Protein AF-X1CWP2-F1 (afdb_monomer_lite)

pLDDT: mean 76.79, std 19.24, range [38.5, 97.06]

Structure (mmCIF, N/CA/C/O backbone):
data_AF-X1CWP2-F1
#
_entry.id   AF-X1CWP2-F1
#
loop_
_atom_site.group_PDB
_atom_site.id
_atom_site.type_symbol
_atom_site.label_atom_id
_atom_site.label_alt_id
_atom_site.label_comp_id
_atom_site.label_asym_id
_atom_site.label_entity_id
_atom_site.label_seq_id
_atom_site.pdbx_PDB_ins_code
_atom_site.Cartn_x
_atom_site.Cartn_y
_atom_site.Cartn_z
_atom_site.occupancy
_atom_site.B_iso_or_equiv
_atom_site.auth_seq_id
_atom_site.auth_comp_id
_atom_site.auth_asym_id
_atom_site.auth_atom_id
_atom_site.pdbx_PDB_model_num
ATOM 1 N N . MET A 1 1 ? 50.077 -3.703 -63.986 1.00 38.50 1 MET A N 1
ATOM 2 C CA . MET A 1 1 ? 50.772 -2.397 -63.981 1.00 38.50 1 MET A CA 1
ATOM 3 C C . MET A 1 1 ? 49.877 -1.436 -63.197 1.00 38.50 1 MET A C 1
ATOM 5 O O . MET A 1 1 ? 48.817 -1.102 -63.697 1.00 38.50 1 MET A O 1
ATOM 9 N N . THR A 1 2 ? 50.003 -1.368 -61.862 1.00 42.62 2 THR A N 1
ATOM 10 C CA . THR A 1 2 ? 50.776 -0.335 -61.117 1.00 42.62 2 THR A CA 1
ATOM 11 C C . THR A 1 2 ? 50.315 1.081 -61.531 1.00 42.62 2 THR A C 1
ATOM 13 O O . THR A 1 2 ? 50.507 1.462 -62.673 1.00 42.62 2 THR A O 1
ATOM 16 N N . ASN A 1 3 ? 49.646 1.919 -60.722 1.00 44.50 3 ASN A N 1
ATOM 17 C CA . ASN A 1 3 ? 49.909 2.301 -59.331 1.00 44.50 3 ASN A CA 1
ATOM 18 C C . ASN A 1 3 ? 48.685 3.021 -58.708 1.00 44.50 3 ASN A C 1
ATOM 20 O O . ASN A 1 3 ? 48.288 4.071 -59.210 1.00 44.50 3 ASN A O 1
ATOM 24 N N . PHE A 1 4 ? 48.147 2.539 -57.580 1.00 50.03 4 PHE A N 1
ATOM 25 C CA . PHE A 1 4 ? 47.315 3.362 -56.689 1.00 50.03 4 PHE A CA 1
ATOM 26 C C . PHE A 1 4 ? 48.249 4.042 -55.686 1.00 50.03 4 PHE A C 1
ATOM 28 O O . PHE A 1 4 ? 48.936 3.378 -54.910 1.00 50.03 4 PHE A O 1
ATOM 35 N N . ARG A 1 5 ? 48.361 5.370 -55.781 1.00 52.72 5 ARG A N 1
ATOM 36 C CA . ARG A 1 5 ? 49.281 6.162 -54.963 1.00 52.72 5 ARG A CA 1
ATOM 37 C C . ARG A 1 5 ? 48.775 6.205 -53.525 1.00 52.72 5 ARG A C 1
ATOM 39 O O . ARG A 1 5 ? 47.661 6.639 -53.256 1.00 52.72 5 ARG A O 1
ATOM 46 N N . SER A 1 6 ? 49.651 5.752 -52.640 1.00 51.50 6 SER A N 1
ATOM 47 C CA . SER A 1 6 ? 49.612 5.937 -51.197 1.00 51.50 6 SER A CA 1
ATOM 48 C C . SER A 1 6 ? 49.469 7.420 -50.839 1.00 51.50 6 SER A C 1
ATOM 50 O O . SER A 1 6 ? 50.243 8.247 -51.322 1.00 51.50 6 SER A O 1
ATOM 52 N N . ALA A 1 7 ? 48.509 7.742 -49.976 1.00 55.62 7 ALA A N 1
ATOM 53 C CA . ALA A 1 7 ? 48.531 8.941 -49.148 1.00 55.62 7 ALA A CA 1
ATOM 54 C C . ALA A 1 7 ? 47.854 8.608 -47.815 1.00 55.62 7 ALA A C 1
ATOM 56 O O . ALA A 1 7 ? 46.661 8.798 -47.601 1.00 55.62 7 ALA A O 1
ATOM 57 N N . ILE A 1 8 ? 48.676 8.025 -46.949 1.00 61.34 8 ILE A N 1
ATOM 58 C CA . ILE A 1 8 ? 48.513 7.941 -45.503 1.00 61.34 8 ILE A CA 1
ATOM 59 C C . ILE A 1 8 ? 48.215 9.349 -44.970 1.00 61.34 8 ILE A C 1
ATOM 61 O O . ILE A 1 8 ? 49.040 10.245 -45.121 1.00 61.34 8 ILE A O 1
ATOM 65 N N . PHE A 1 9 ? 47.058 9.542 -44.340 1.00 51.50 9 PHE A N 1
ATOM 66 C CA . PHE A 1 9 ? 46.778 10.723 -43.521 1.00 51.50 9 PHE A CA 1
ATOM 67 C C . PHE A 1 9 ? 46.011 10.278 -42.269 1.00 51.50 9 PHE A C 1
ATOM 69 O O . PHE A 1 9 ? 44.788 10.140 -42.310 1.00 51.50 9 PHE A O 1
ATOM 76 N N . PRO A 1 10 ? 46.701 9.995 -41.149 1.00 51.59 10 PRO A N 1
ATOM 77 C CA . PRO A 1 10 ? 46.038 9.778 -39.880 1.00 51.59 10 PRO A CA 1
ATOM 78 C C . PRO A 1 10 ? 45.743 11.156 -39.287 1.00 51.59 10 PRO A C 1
ATOM 80 O O . PRO A 1 10 ? 46.609 11.774 -38.674 1.00 51.59 10 PRO A O 1
ATOM 83 N N . LEU A 1 11 ? 44.525 11.663 -39.469 1.00 50.28 11 LEU A N 1
ATOM 84 C CA . LEU A 1 11 ? 44.059 12.827 -38.715 1.00 50.28 11 LEU A CA 1
ATOM 85 C C . LEU A 1 11 ? 43.514 12.352 -37.359 1.00 50.28 11 LEU A C 1
ATOM 87 O O . LEU A 1 11 ? 42.325 12.451 -37.074 1.00 50.28 11 LEU A O 1
ATOM 91 N N . LEU A 1 12 ? 44.400 11.794 -36.528 1.00 55.59 12 LEU A N 1
ATOM 92 C CA . LEU A 1 12 ? 44.170 11.689 -35.088 1.00 55.59 12 LEU A CA 1
ATOM 93 C C . LEU A 1 12 ? 44.464 13.068 -34.486 1.00 55.59 12 LEU A C 1
ATOM 95 O O . LEU A 1 12 ? 45.576 13.354 -34.047 1.00 55.59 12 LEU A O 1
ATOM 99 N N . ALA A 1 13 ? 43.466 13.948 -34.516 1.00 56.19 13 ALA A N 1
ATOM 100 C CA . ALA A 1 13 ? 43.490 15.196 -33.772 1.00 56.19 13 ALA A CA 1
ATOM 101 C C . ALA A 1 13 ? 42.807 14.961 -32.421 1.00 56.19 13 ALA A C 1
ATOM 103 O O . ALA A 1 13 ? 41.606 14.711 -32.339 1.00 56.19 13 ALA A O 1
ATOM 104 N N . ALA A 1 14 ? 43.634 14.989 -31.381 1.00 56.38 14 ALA A N 1
ATOM 105 C CA . ALA A 1 14 ? 43.293 14.888 -29.976 1.00 56.38 14 ALA A CA 1
ATOM 106 C C . ALA A 1 14 ? 42.074 15.745 -29.598 1.00 56.38 14 ALA A C 1
ATOM 108 O O . ALA A 1 14 ? 42.154 16.972 -29.549 1.00 56.38 14 ALA A O 1
ATOM 109 N N . ILE A 1 15 ? 40.964 15.090 -29.255 1.00 60.81 15 ILE A N 1
ATOM 110 C CA . ILE A 1 15 ? 39.925 15.719 -28.443 1.00 60.81 15 ILE A CA 1
ATOM 111 C C . ILE A 1 15 ? 40.416 15.600 -27.005 1.00 60.81 15 ILE A C 1
ATOM 113 O O . ILE A 1 15 ? 40.355 14.538 -26.386 1.00 60.81 15 ILE A O 1
ATOM 117 N N . ALA A 1 16 ? 41.011 16.694 -26.536 1.00 54.56 16 ALA A N 1
ATOM 118 C CA . ALA A 1 16 ? 41.457 16.862 -25.170 1.00 54.56 16 ALA A CA 1
ATOM 119 C C . ALA A 1 16 ? 40.275 16.637 -24.221 1.00 54.56 16 ALA A C 1
ATOM 121 O O . ALA A 1 16 ? 39.282 17.364 -24.226 1.00 54.56 16 ALA A O 1
ATOM 122 N N . LEU A 1 17 ? 40.419 15.584 -23.426 1.00 50.66 17 LEU A N 1
ATOM 123 C CA . LEU A 1 17 ? 39.550 15.175 -22.343 1.00 50.66 17 LEU A CA 1
ATOM 124 C C . LEU A 1 17 ? 39.650 16.205 -21.205 1.00 50.66 17 LEU A C 1
ATOM 126 O O . LEU A 1 17 ? 40.380 16.010 -20.240 1.00 50.66 17 LEU A O 1
ATOM 130 N N . ALA A 1 18 ? 38.940 17.324 -21.326 1.00 54.66 18 ALA A N 1
ATOM 131 C CA . ALA A 1 18 ? 38.667 18.218 -20.205 1.00 54.66 18 ALA A CA 1
ATOM 132 C C . ALA A 1 18 ? 37.376 17.756 -19.513 1.00 54.66 18 ALA A C 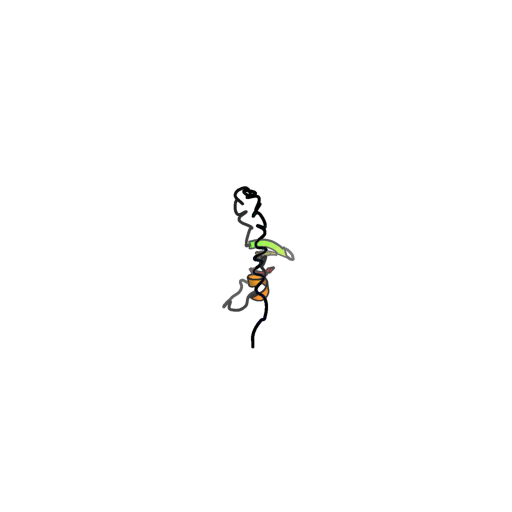1
ATOM 134 O O . ALA A 1 18 ? 36.345 18.423 -19.563 1.00 54.66 18 ALA A O 1
ATOM 135 N N . CYS A 1 19 ? 37.420 16.573 -18.896 1.00 51.12 19 CYS A N 1
ATOM 136 C CA . CYS A 1 19 ? 36.417 16.191 -17.912 1.00 51.12 19 CYS A CA 1
ATOM 137 C C . CYS A 1 19 ? 36.753 16.943 -16.627 1.00 51.12 19 CYS A C 1
ATOM 139 O O . CYS A 1 19 ? 37.647 16.569 -15.877 1.00 51.12 19 CYS A O 1
ATOM 141 N N . THR A 1 20 ? 36.056 18.055 -16.429 1.00 50.31 20 THR A N 1
ATO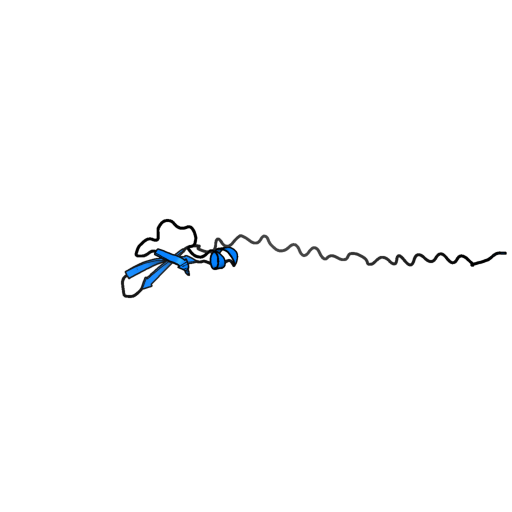M 142 C CA . THR A 1 20 ? 35.986 18.771 -15.163 1.00 50.31 20 THR A CA 1
ATOM 143 C C . THR A 1 20 ? 35.507 17.802 -14.089 1.00 50.31 20 THR A C 1
ATOM 145 O O . THR A 1 20 ? 34.323 17.460 -14.036 1.00 50.31 20 THR A O 1
ATOM 148 N N . GLU A 1 21 ? 36.425 17.341 -13.251 1.00 56.50 21 GLU A N 1
ATOM 149 C CA . GLU A 1 21 ? 36.116 16.594 -12.039 1.00 56.50 21 GLU A CA 1
ATOM 150 C C . GLU A 1 21 ? 35.529 17.589 -11.030 1.00 56.50 21 GLU A C 1
ATOM 152 O O . GLU A 1 21 ? 36.208 18.169 -10.188 1.00 56.50 21 GLU A O 1
ATOM 157 N N . SER A 1 22 ? 34.244 17.898 -11.214 1.00 52.72 22 SER A N 1
ATOM 158 C CA . SER A 1 22 ? 33.447 18.603 -10.223 1.00 52.72 22 SER A CA 1
ATOM 159 C C . SER A 1 22 ? 33.137 17.589 -9.131 1.00 52.72 22 SER A C 1
ATOM 161 O O . SER A 1 22 ? 32.185 16.812 -9.226 1.00 52.72 22 SER A O 1
ATOM 163 N N . GLU A 1 23 ? 34.020 17.554 -8.137 1.00 59.94 23 GLU A N 1
ATOM 164 C CA . GLU A 1 23 ? 33.863 16.794 -6.906 1.00 59.94 23 GLU A CA 1
ATOM 165 C C . GLU A 1 23 ? 32.548 17.233 -6.253 1.0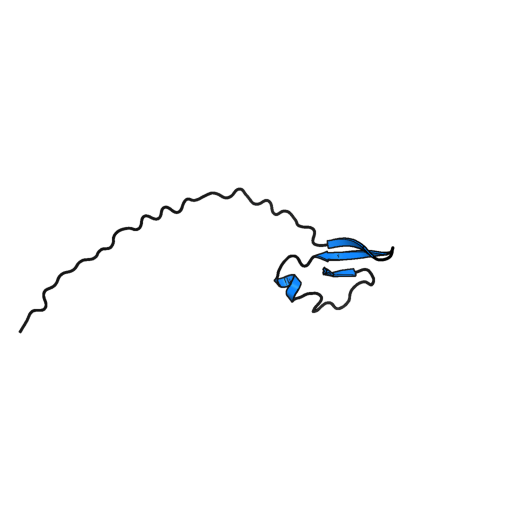0 59.94 23 GLU A C 1
ATOM 167 O O . GLU A 1 23 ? 32.419 18.307 -5.661 1.00 59.94 23 GLU A O 1
ATOM 172 N N . SER A 1 24 ? 31.510 16.436 -6.494 1.00 62.56 24 SER A N 1
ATOM 173 C CA . SER A 1 24 ? 30.201 16.655 -5.903 1.00 62.56 24 SER A CA 1
ATOM 174 C C . SER A 1 24 ? 30.351 16.459 -4.395 1.00 62.56 24 SER A C 1
ATOM 176 O O . SER A 1 24 ? 30.921 15.442 -3.991 1.00 62.56 24 SER A O 1
ATOM 178 N N . PRO A 1 25 ? 29.859 17.386 -3.553 1.00 69.94 25 PRO A N 1
ATOM 179 C CA . PRO A 1 25 ? 29.961 17.239 -2.109 1.00 69.94 25 PRO A CA 1
ATOM 180 C C . PRO A 1 25 ? 29.370 15.889 -1.683 1.00 69.94 25 PRO A C 1
ATOM 182 O O . PRO A 1 25 ? 28.411 15.427 -2.318 1.00 69.94 25 PRO A O 1
ATOM 185 N N . PRO A 1 26 ? 29.920 15.244 -0.635 1.00 61.25 26 PRO A N 1
ATOM 186 C CA . PRO A 1 26 ? 29.432 13.956 -0.172 1.00 61.25 26 PRO A CA 1
ATOM 187 C C . PRO A 1 26 ? 27.939 14.091 0.111 1.00 61.25 26 PRO A C 1
ATOM 189 O O . PRO A 1 26 ? 27.522 14.803 1.026 1.00 61.25 26 PRO A O 1
ATOM 192 N N . LYS A 1 27 ? 27.124 13.441 -0.725 1.00 66.81 27 LYS A N 1
ATOM 193 C CA . LYS A 1 27 ? 25.695 13.288 -0.479 1.00 66.81 27 LYS A CA 1
ATOM 194 C C . LYS A 1 27 ? 25.584 12.454 0.783 1.00 66.81 27 LYS A C 1
ATOM 196 O O . LYS A 1 27 ? 25.656 11.231 0.719 1.00 66.81 27 LYS A O 1
ATOM 201 N N . ILE A 1 28 ? 25.441 13.123 1.924 1.00 65.00 28 ILE A N 1
ATOM 202 C CA . ILE A 1 28 ? 24.891 12.509 3.126 1.00 65.00 28 ILE A CA 1
ATOM 203 C C . ILE A 1 28 ? 23.589 11.862 2.649 1.00 65.00 28 ILE A C 1
ATOM 205 O O . ILE A 1 28 ? 22.736 12.587 2.121 1.00 65.00 28 ILE A O 1
ATOM 209 N N . PRO A 1 29 ? 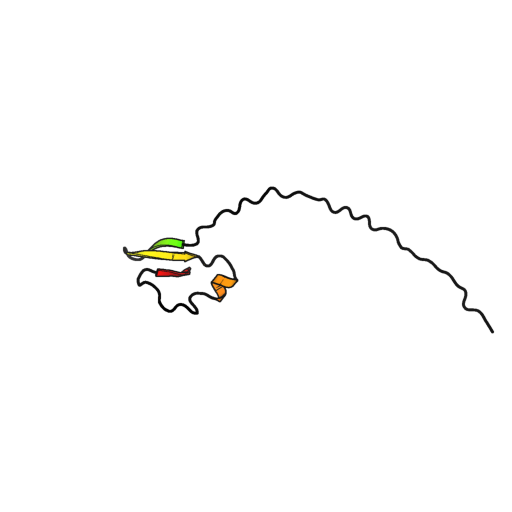23.441 10.528 2.717 1.00 61.72 29 PRO A N 1
ATOM 210 C CA . PRO A 1 29 ? 22.166 9.914 2.421 1.00 61.72 29 PRO A CA 1
ATOM 211 C C . PRO A 1 29 ? 21.197 10.498 3.443 1.00 61.72 29 PRO A C 1
ATOM 213 O O . PRO A 1 29 ? 21.297 10.202 4.630 1.00 61.72 29 PRO A O 1
ATOM 216 N N . LEU A 1 30 ? 20.316 11.403 3.008 1.00 64.31 30 LEU A N 1
ATOM 217 C CA . LEU A 1 30 ? 19.131 11.705 3.790 1.00 64.31 30 LEU A CA 1
ATOM 218 C C . LEU A 1 30 ? 18.425 10.359 3.914 1.00 64.31 30 LEU A C 1
ATOM 220 O O . LEU A 1 30 ? 17.943 9.829 2.912 1.00 64.31 30 LEU A O 1
ATOM 224 N N . GLU A 1 31 ? 18.445 9.765 5.103 1.00 65.94 31 GLU A N 1
ATOM 225 C CA . GLU A 1 31 ? 17.625 8.600 5.399 1.00 65.94 31 GLU A CA 1
ATOM 226 C C . GLU A 1 31 ? 16.173 9.058 5.292 1.00 65.94 31 GLU A C 1
ATOM 228 O O . GLU A 1 31 ? 15.607 9.647 6.211 1.00 65.94 31 GLU A O 1
ATOM 233 N N . VAL A 1 32 ? 15.597 8.899 4.100 1.00 67.88 32 VAL A N 1
ATOM 234 C CA . VAL A 1 32 ? 14.208 9.270 3.861 1.00 67.88 32 VAL A CA 1
ATOM 235 C C . VAL A 1 32 ? 13.342 8.294 4.661 1.00 67.88 32 VAL A C 1
ATOM 237 O O . VAL A 1 32 ? 13.549 7.081 4.533 1.00 67.88 32 VAL A O 1
ATOM 240 N N . PRO A 1 33 ? 12.398 8.785 5.487 1.00 67.25 33 PRO A N 1
ATOM 241 C CA . PRO A 1 33 ? 11.520 7.917 6.254 1.00 67.25 33 PRO A CA 1
ATOM 242 C C . PRO A 1 33 ? 10.798 6.953 5.313 1.00 67.25 33 PRO A C 1
ATOM 244 O O . PRO A 1 33 ? 10.177 7.374 4.339 1.00 67.25 33 PRO A O 1
ATOM 247 N N . LYS A 1 34 ? 10.908 5.652 5.593 1.00 85.06 34 LYS A N 1
ATOM 248 C CA . LYS A 1 34 ? 10.260 4.589 4.808 1.00 85.06 34 LYS A CA 1
ATOM 249 C C . LYS A 1 34 ? 8.836 4.298 5.270 1.00 85.06 34 LYS A C 1
ATOM 251 O O . LYS A 1 34 ? 8.140 3.548 4.600 1.00 85.06 34 LYS A O 1
ATOM 256 N N . ALA A 1 35 ? 8.425 4.878 6.394 1.00 90.00 35 ALA A N 1
ATOM 257 C CA . ALA A 1 35 ? 7.093 4.749 6.957 1.00 90.00 35 ALA A CA 1
ATOM 258 C C . ALA A 1 35 ? 6.634 6.086 7.551 1.00 90.00 35 ALA A C 1
ATOM 260 O O . ALA A 1 35 ? 7.451 6.880 8.030 1.00 90.00 35 ALA A O 1
ATOM 261 N N . LEU A 1 36 ? 5.329 6.326 7.497 1.00 94.06 36 LEU A N 1
ATOM 262 C CA . LEU A 1 36 ? 4.663 7.523 7.986 1.00 94.06 36 LEU A CA 1
ATOM 263 C C . LEU A 1 36 ? 3.413 7.131 8.775 1.00 94.06 36 LEU A C 1
ATOM 265 O O . LEU A 1 36 ? 2.610 6.325 8.312 1.00 94.06 36 LEU A O 1
ATOM 269 N N . TRP A 1 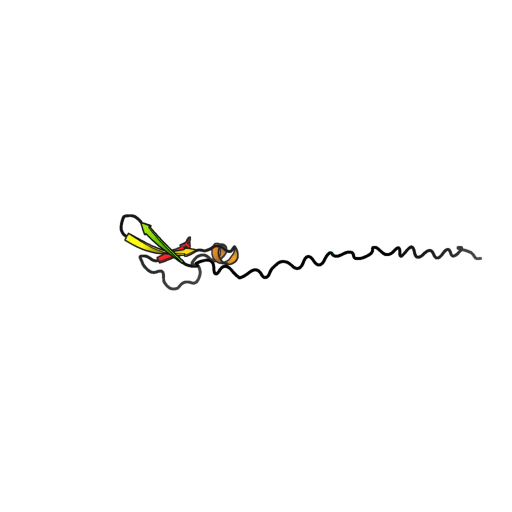37 ? 3.227 7.763 9.933 1.00 95.00 37 TRP A N 1
ATOM 270 C CA . TRP A 1 37 ? 1.979 7.681 10.685 1.00 95.00 37 TRP A CA 1
ATOM 271 C C . TRP A 1 37 ? 0.996 8.737 10.183 1.00 95.00 37 TRP A C 1
ATOM 273 O O . TRP A 1 37 ? 1.327 9.925 10.146 1.00 95.00 37 TRP A O 1
ATOM 283 N N . VAL A 1 38 ? -0.206 8.312 9.804 1.00 95.06 38 VAL A N 1
ATOM 284 C CA . VAL A 1 38 ? -1.301 9.195 9.380 1.00 95.06 38 VAL A CA 1
ATOM 285 C C . VAL A 1 38 ? -2.590 8.831 10.102 1.00 95.06 38 VAL A C 1
ATOM 287 O O . VAL A 1 38 ? -2.766 7.701 10.541 1.00 95.06 38 VAL A O 1
ATOM 290 N N . GLU A 1 39 ? -3.510 9.782 10.207 1.00 97.06 39 GLU A N 1
ATOM 291 C CA . GLU A 1 39 ? -4.831 9.554 10.790 1.00 97.06 39 GLU A CA 1
ATOM 292 C C . GLU A 1 39 ? -5.882 9.491 9.675 1.00 97.06 39 GLU A C 1
ATOM 294 O O . GLU A 1 39 ? -5.989 10.411 8.859 1.00 97.06 39 GLU A O 1
ATOM 299 N N . ILE A 1 40 ? -6.656 8.404 9.624 1.00 93.31 40 ILE A N 1
ATOM 300 C CA . ILE A 1 40 ? -7.730 8.197 8.647 1.00 93.31 40 ILE A CA 1
ATOM 301 C C . ILE A 1 40 ? -9.012 7.918 9.423 1.00 93.31 40 ILE A C 1
ATOM 303 O O . ILE A 1 40 ? -9.124 6.910 10.112 1.00 93.31 40 ILE A O 1
ATOM 307 N N . ALA A 1 41 ? -9.987 8.824 9.314 1.00 94.81 41 ALA A N 1
ATOM 308 C CA . ALA A 1 41 ? -11.271 8.725 10.014 1.00 94.81 41 ALA A CA 1
ATOM 309 C C . ALA A 1 41 ? -11.157 8.566 11.550 1.00 94.81 41 ALA A C 1
ATOM 311 O O . ALA A 1 41 ? -12.011 7.933 12.164 1.00 94.81 41 ALA A O 1
ATOM 312 N N . GLY A 1 42 ? -10.133 9.164 12.167 1.00 96.12 42 GLY A N 1
ATOM 313 C CA . GLY A 1 42 ? -9.905 9.092 13.615 1.00 96.12 42 GLY A CA 1
ATOM 314 C C . GLY A 1 42 ? -9.015 7.933 14.068 1.00 96.12 42 GLY A C 1
ATOM 315 O O . GLY A 1 42 ? -8.701 7.844 15.250 1.00 96.12 42 GLY A O 1
ATOM 316 N N . GLU A 1 43 ? -8.595 7.060 13.150 1.00 96.62 43 GLU A N 1
ATOM 317 C CA . GLU A 1 43 ? -7.769 5.890 13.454 1.00 96.62 43 GLU A CA 1
ATOM 318 C C . GLU A 1 43 ? -6.330 6.087 12.942 1.00 96.62 43 GLU A C 1
ATOM 320 O O . GLU A 1 43 ? -6.143 6.592 11.828 1.00 96.62 43 GLU A O 1
ATOM 325 N N . PRO A 1 44 ? -5.297 5.706 13.719 1.00 96.75 44 PRO A N 1
ATOM 326 C CA . PRO A 1 44 ? -3.906 5.821 13.300 1.00 96.75 44 PRO A CA 1
ATOM 327 C C . PRO A 1 44 ? -3.511 4.667 12.373 1.00 96.75 44 PRO A C 1
ATOM 329 O O . PRO A 1 44 ? -3.713 3.498 12.707 1.00 96.75 44 PRO A O 1
ATOM 332 N N . PHE A 1 45 ? -2.882 5.004 11.249 1.00 96.94 45 PHE A N 1
ATOM 333 C CA . PHE A 1 45 ? -2.322 4.070 10.278 1.00 96.94 45 PHE A CA 1
ATOM 334 C C . PHE A 1 45 ? -0.819 4.276 10.131 1.00 96.94 45 PHE A C 1
ATOM 336 O O . PHE A 1 45 ? -0.353 5.410 10.004 1.00 96.94 45 PHE A O 1
ATOM 343 N N . GLU A 1 46 ? -0.076 3.176 10.080 1.00 95.69 46 GLU A N 1
ATOM 344 C CA . GLU A 1 46 ? 1.336 3.165 9.707 1.00 95.69 46 GLU A CA 1
ATOM 345 C C . GLU A 1 46 ? 1.457 2.774 8.233 1.00 95.69 46 GLU A C 1
ATOM 347 O O . GLU A 1 46 ? 1.137 1.654 7.830 1.00 95.69 46 GLU A O 1
ATOM 352 N N . LEU A 1 47 ? 1.892 3.720 7.403 1.00 94.88 47 LEU A N 1
ATOM 353 C CA . LEU A 1 47 ? 1.953 3.553 5.956 1.00 94.88 47 LEU A CA 1
ATOM 354 C C . LEU A 1 47 ? 3.398 3.566 5.482 1.00 94.88 47 LEU A C 1
ATOM 356 O O . LEU A 1 47 ? 4.123 4.534 5.700 1.00 94.88 47 LEU A O 1
ATOM 360 N N . GLU A 1 48 ? 3.808 2.509 4.791 1.00 94.50 48 GLU A N 1
ATOM 361 C CA . GLU A 1 48 ? 5.099 2.468 4.113 1.00 94.50 48 GLU A CA 1
ATOM 362 C C . GLU A 1 48 ? 5.089 3.356 2.865 1.00 94.50 48 GLU A C 1
ATOM 364 O O . GLU A 1 48 ? 4.110 3.383 2.124 1.00 94.50 48 GLU A O 1
ATOM 369 N N . LEU A 1 49 ? 6.184 4.071 2.609 1.00 94.06 49 LEU A N 1
ATOM 370 C CA . LEU A 1 49 ? 6.305 4.978 1.470 1.00 94.06 49 LEU A CA 1
ATOM 371 C C . LEU A 1 49 ? 7.087 4.319 0.327 1.00 94.06 49 LEU A C 1
ATOM 373 O O . LEU A 1 49 ? 8.303 4.116 0.412 1.00 94.06 49 LEU A O 1
ATOM 377 N N . ALA A 1 50 ? 6.411 4.049 -0.785 1.00 93.19 50 ALA A N 1
ATOM 378 C CA . ALA A 1 50 ? 6.989 3.531 -2.017 1.00 93.19 50 ALA A CA 1
ATOM 379 C C . ALA A 1 50 ? 7.601 4.668 -2.857 1.00 93.19 50 ALA A C 1
ATOM 381 O O . ALA A 1 50 ? 7.107 5.066 -3.915 1.00 93.19 50 ALA A O 1
ATOM 382 N N . LEU A 1 51 ? 8.707 5.236 -2.378 1.00 92.44 51 LEU A N 1
ATOM 383 C CA . LEU A 1 51 ? 9.321 6.406 -3.017 1.00 92.44 51 LEU A CA 1
ATOM 384 C C . LEU A 1 51 ? 10.102 6.061 -4.294 1.00 92.44 51 LEU A C 1
ATOM 386 O O . LEU A 1 51 ? 10.183 6.878 -5.219 1.00 92.44 51 LEU A O 1
ATOM 390 N N . ASP A 1 52 ? 10.637 4.846 -4.393 1.00 91.81 52 ASP A N 1
ATOM 391 C CA . ASP A 1 52 ? 11.361 4.368 -5.568 1.00 91.81 52 ASP A CA 1
ATOM 392 C C . ASP A 1 52 ? 10.472 3.555 -6.530 1.00 91.81 52 ASP A C 1
ATOM 394 O O . ASP A 1 52 ? 9.416 3.031 -6.178 1.00 91.81 52 ASP A O 1
ATOM 398 N N . ALA A 1 53 ? 10.898 3.474 -7.794 1.00 92.44 53 ALA A N 1
ATOM 399 C CA . ALA A 1 53 ? 10.116 2.835 -8.850 1.00 92.44 53 ALA A CA 1
ATOM 400 C C . ALA A 1 53 ? 9.959 1.319 -8.658 1.00 92.44 53 ALA A C 1
ATOM 402 O O . ALA A 1 53 ? 8.928 0.773 -9.051 1.00 92.44 53 ALA A O 1
ATOM 403 N N . ALA A 1 54 ? 10.954 0.650 -8.066 1.00 92.44 54 ALA A N 1
ATOM 404 C CA . ALA A 1 54 ? 10.891 -0.785 -7.830 1.00 92.44 54 ALA A CA 1
ATOM 405 C C . ALA A 1 54 ? 9.854 -1.095 -6.746 1.00 92.44 54 ALA A C 1
ATOM 407 O O . ALA A 1 54 ? 8.974 -1.922 -6.976 1.00 92.44 54 ALA A O 1
ATOM 408 N N . THR A 1 55 ? 9.882 -0.362 -5.630 1.00 91.12 55 THR A N 1
ATOM 409 C CA . THR A 1 55 ? 8.905 -0.507 -4.543 1.00 91.12 55 THR A CA 1
ATOM 410 C C . THR A 1 55 ? 7.493 -0.160 -5.007 1.00 91.12 55 THR A C 1
ATOM 412 O O . THR A 1 55 ? 6.573 -0.918 -4.717 1.00 91.12 55 THR A O 1
ATOM 415 N N . ARG A 1 56 ? 7.295 0.898 -5.813 1.00 93.31 56 ARG A N 1
ATOM 416 C CA . ARG A 1 56 ? 5.967 1.202 -6.393 1.00 93.31 56 ARG A CA 1
ATOM 417 C C . ARG A 1 56 ? 5.435 0.088 -7.280 1.00 93.31 56 ARG A C 1
ATOM 419 O O . ARG A 1 56 ? 4.249 -0.213 -7.243 1.00 93.31 56 ARG A O 1
ATOM 426 N N . TYR A 1 57 ? 6.303 -0.482 -8.112 1.00 94.88 57 TYR A N 1
ATOM 427 C CA . TYR A 1 57 ? 5.916 -1.555 -9.019 1.00 94.88 57 TYR A CA 1
ATOM 428 C C . TYR A 1 57 ? 5.605 -2.849 -8.261 1.00 94.88 57 TYR A C 1
ATOM 430 O O . TYR A 1 57 ? 4.646 -3.544 -8.584 1.00 94.88 57 TYR A O 1
ATOM 438 N N . GLN A 1 58 ? 6.402 -3.168 -7.241 1.00 94.88 58 GLN A N 1
ATOM 439 C CA . GLN A 1 58 ? 6.183 -4.337 -6.399 1.00 94.88 58 GLN A CA 1
ATOM 440 C C . GLN A 1 58 ? 4.921 -4.183 -5.537 1.00 94.88 58 GLN A C 1
ATOM 442 O O . GLN A 1 58 ? 4.159 -5.142 -5.375 1.00 94.88 58 GLN A O 1
ATOM 447 N N . GLY A 1 59 ? 4.680 -2.984 -5.006 1.00 93.75 59 GLY A N 1
ATOM 448 C CA . GLY A 1 59 ? 3.589 -2.704 -4.086 1.00 93.75 59 GLY A CA 1
ATOM 449 C C . GLY A 1 59 ? 3.632 -3.638 -2.874 1.00 93.75 59 GLY A C 1
ATOM 450 O O . GLY A 1 59 ? 4.685 -3.911 -2.299 1.00 93.75 59 GLY A O 1
ATOM 451 N N . LEU A 1 60 ? 2.474 -4.204 -2.533 1.00 93.31 60 LEU A N 1
ATOM 452 C CA . LEU A 1 60 ? 2.333 -5.197 -1.461 1.00 93.31 60 LEU A CA 1
ATOM 453 C C . LEU A 1 60 ? 2.444 -6.649 -1.964 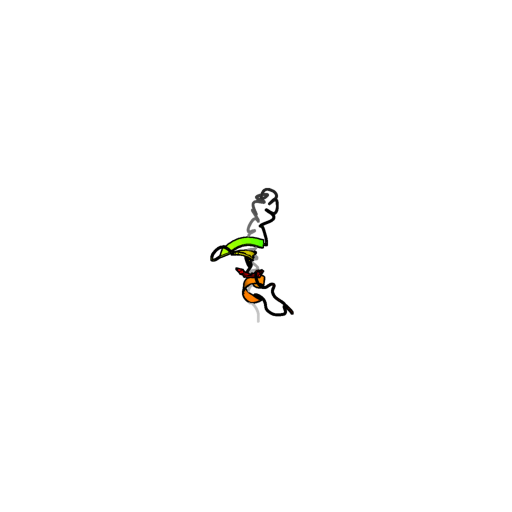1.00 93.31 60 LEU A C 1
ATOM 455 O O . LEU A 1 60 ? 2.162 -7.592 -1.222 1.00 93.31 60 LEU A O 1
ATOM 459 N N . SER A 1 61 ? 2.856 -6.854 -3.219 1.00 95.19 61 SER A N 1
ATOM 460 C CA . SER A 1 61 ? 2.968 -8.189 -3.811 1.00 95.19 61 SER A CA 1
ATOM 461 C C . SER A 1 61 ? 3.977 -9.051 -3.050 1.00 95.19 61 SER A C 1
ATOM 463 O O . SER A 1 61 ? 5.102 -8.630 -2.778 1.00 95.19 61 SER A O 1
ATOM 465 N N . GLY A 1 62 ? 3.578 -10.284 -2.728 1.00 93.00 62 GLY A N 1
ATOM 466 C CA . GLY A 1 62 ? 4.407 -11.243 -1.992 1.00 93.00 62 GLY A CA 1
ATOM 467 C C . GLY A 1 62 ? 4.331 -11.122 -0.467 1.00 93.00 62 GLY A C 1
ATOM 468 O O . GLY A 1 62 ? 4.934 -11.942 0.225 1.00 93.00 62 GLY A O 1
ATOM 469 N N . ARG A 1 63 ? 3.575 -10.159 0.077 1.00 90.69 63 ARG A N 1
ATOM 470 C CA . ARG A 1 63 ? 3.277 -10.139 1.514 1.00 90.69 63 ARG A CA 1
ATOM 471 C C . ARG A 1 63 ? 2.291 -11.242 1.876 1.00 90.69 63 ARG A C 1
ATOM 473 O O . ARG A 1 63 ? 1.317 -11.477 1.169 1.00 90.69 63 ARG A O 1
ATOM 480 N N . LEU A 1 64 ? 2.549 -11.893 3.008 1.00 95.50 64 LEU A N 1
ATOM 481 C CA . LEU A 1 64 ? 1.654 -12.903 3.579 1.00 95.50 64 LEU A CA 1
ATOM 482 C C . LEU A 1 64 ? 0.527 -12.274 4.408 1.00 95.50 64 LEU A C 1
ATOM 484 O O . LEU A 1 64 ? -0.532 -12.876 4.553 1.00 95.50 64 LEU A O 1
ATOM 488 N N . ALA A 1 65 ? 0.763 -11.075 4.945 1.00 92.50 65 ALA A N 1
ATOM 489 C CA . ALA A 1 65 ? -0.186 -10.323 5.751 1.00 92.50 65 ALA A CA 1
ATOM 490 C C . ALA A 1 65 ? 0.071 -8.816 5.630 1.00 92.50 65 ALA A C 1
ATOM 492 O O . ALA A 1 65 ? 1.181 -8.380 5.305 1.00 92.50 65 ALA A O 1
ATOM 493 N N . ILE A 1 66 ? -0.975 -8.042 5.906 1.00 89.19 66 ILE A N 1
ATOM 494 C CA . ILE A 1 66 ? -0.950 -6.592 6.087 1.00 89.19 66 ILE A CA 1
ATOM 495 C C . ILE A 1 66 ? -1.736 -6.329 7.371 1.00 89.19 66 ILE A C 1
ATOM 497 O O . ILE A 1 66 ? -2.817 -6.895 7.548 1.00 89.19 66 ILE A O 1
ATOM 501 N N . GLU A 1 67 ? -1.176 -5.524 8.272 1.00 91.38 67 GLU A N 1
ATOM 502 C CA . GLU A 1 67 ? -1.866 -5.130 9.501 1.00 91.38 67 GLU A CA 1
ATOM 503 C C . GLU A 1 67 ? -3.161 -4.366 9.170 1.00 91.38 67 GLU A C 1
ATOM 505 O O . GLU A 1 67 ? -3.193 -3.649 8.170 1.00 91.38 67 GLU A O 1
ATOM 510 N N . PRO A 1 68 ? -4.224 -4.449 9.991 1.00 93.25 68 PRO A N 1
ATOM 511 C CA . PRO A 1 68 ? -5.479 -3.732 9.731 1.00 93.25 68 PRO A CA 1
ATOM 512 C C . PRO A 1 68 ? -5.294 -2.220 9.561 1.00 93.25 68 PRO A C 1
ATOM 514 O O . PRO A 1 68 ? -5.982 -1.594 8.757 1.00 93.25 68 PRO A O 1
ATOM 517 N N . ASN A 1 69 ? -4.317 -1.669 10.286 1.00 95.38 69 ASN A N 1
ATOM 518 C CA . ASN A 1 69 ? -3.939 -0.261 10.250 1.00 95.38 69 ASN A CA 1
ATOM 519 C C . ASN A 1 69 ? -2.618 -0.036 9.489 1.00 95.38 69 ASN A C 1
ATOM 521 O O . ASN A 1 69 ? -1.947 0.978 9.668 1.00 95.38 69 ASN A O 1
ATOM 525 N N . GLY A 1 70 ? -2.215 -1.007 8.672 1.00 92.88 70 GLY A N 1
ATOM 526 C CA . GLY A 1 70 ? -1.009 -0.968 7.859 1.00 92.88 70 GLY A CA 1
ATOM 527 C C . GLY A 1 70 ? -1.331 -0.747 6.387 1.00 92.88 70 GLY A C 1
ATOM 528 O O . GLY A 1 70 ? -2.394 -1.125 5.891 1.00 92.88 70 GLY A O 1
ATOM 529 N N . GLY A 1 71 ? -0.390 -0.170 5.651 1.00 94.06 71 GLY A N 1
ATOM 530 C CA . GLY A 1 71 ? -0.555 0.008 4.214 1.00 94.06 71 GLY A CA 1
ATOM 531 C C . GLY A 1 71 ? 0.693 0.521 3.519 1.00 94.06 71 GLY A C 1
ATOM 532 O O . GLY A 1 71 ? 1.773 0.583 4.103 1.00 94.06 71 GLY A O 1
ATOM 533 N N . MET A 1 72 ? 0.532 0.874 2.248 1.00 94.81 72 MET A N 1
ATOM 534 C CA . MET A 1 72 ? 1.586 1.472 1.437 1.00 94.81 72 MET A CA 1
ATOM 535 C C . MET A 1 72 ? 1.018 2.626 0.615 1.00 94.81 72 MET A C 1
ATOM 537 O O . MET A 1 72 ? -0.083 2.509 0.070 1.00 94.81 72 MET A O 1
ATOM 541 N N . LEU A 1 73 ? 1.784 3.712 0.542 1.00 91.88 73 LEU A N 1
ATOM 542 C CA . LEU A 1 73 ? 1.541 4.901 -0.274 1.00 91.88 73 LEU A CA 1
ATOM 543 C C . LEU A 1 73 ? 2.628 5.064 -1.336 1.00 91.88 73 LEU A C 1
ATOM 545 O O . LEU A 1 73 ? 3.824 4.981 -0.978 1.00 91.88 73 LEU A O 1
#

Foldseek 3Di:
DDDDDDDDDPPPDDPDPPPPPPPDPPPPPPPDDQWDWDADPNDIAIEGEQPDPVCVVCACPPDPDAPPRYGYD

Secondary structure (DSSP, 8-state):
---------------------------------SEEEEEETTEEEEEE---SHHHHHHTTTT-S---TTEEE-

Radius of gyration: 29.8 Å; chains: 1; bounding box: 62×32×78 Å

InterPro domains:
  IPR038695 Saro_0823-like superfamily [G3DSA:2.60.120.1140] (16-73)

Organism: NCBI:txid412755

Sequence (73 aa):
MTNFRSAIFPLLAAIALACTESESPPKIPLEVPKALWVEIAGEPFELELALDAATRYQGLSGRLAIEPNGGML